Protein AF-A0A2G6IDD9-F1 (afdb_monomer_lite)

pLDDT: mean 91.81, std 9.79, range [47.66, 98.44]

Radius of gyration: 32.02 Å; chains: 1; bounding box: 62×26×101 Å

Secondary structure (DSSP, 8-state):
-HHHHHHHHHHHHHHHHHHHHHHHHHHHHHHHHHHHHHHHHHHHHHHHHHHHHS-TTT-HHHHTTHHHHHHHHHHHHHHHHHHHHHHHHHHHHHHHHHHHHHHHHHHHHHHHHHHHHHHHHHHHHHHHHHHHHHHT--

Foldseek 3Di:
DLVVLVVQLVVLVVQLVVLVVVLVVLVVVLVVLVVVLVVLVVVVVVVVVVVVPDDCVPPPCNVVVVVVVVVVVSVVVNVVSVVSSVVSVVVSVVSVVSSVVSVVSSVVSVVVSVVVVVVVVVVVVVVVVVVVVVVVVD

Sequence (138 aa):
MGDQLKMLETLTRMKLDAELSRLRDLSEEVRRRRDEIAALGSEVRARSDALSAADPETDLALQTGQDARWQLWVARESSRLSRAAAEVSARREAQRRKAERAFGQVHALGKIREIGAEEKRLYEARRLQGQAGRGEAE

Structure (mmCIF, N/CA/C/O backbone):
data_AF-A0A2G6IDD9-F1
#
_entry.id   AF-A0A2G6IDD9-F1
#
loop_
_atom_site.group_PDB
_atom_site.id
_atom_site.type_symbol
_atom_site.label_atom_id
_atom_site.label_alt_id
_atom_site.label_comp_id
_atom_site.label_asym_id
_atom_site.label_entity_id
_atom_site.label_seq_id
_atom_site.pdbx_PDB_ins_code
_atom_site.Cartn_x
_atom_site.Cartn_y
_atom_site.Cartn_z
_atom_site.occupancy
_atom_site.B_iso_or_equiv
_atom_site.auth_seq_id
_atom_site.auth_comp_id
_atom_site.auth_asym_id
_atom_site.auth_atom_id
_atom_site.pdbx_PDB_model_num
ATOM 1 N N . MET A 1 1 ? -27.104 -6.279 29.724 1.00 62.25 1 MET A N 1
ATOM 2 C CA . MET A 1 1 ? -25.820 -5.606 29.410 1.00 62.25 1 MET A CA 1
ATOM 3 C C . MET A 1 1 ? -24.719 -6.570 28.964 1.00 62.25 1 MET A C 1
ATOM 5 O O . MET A 1 1 ? -24.107 -6.292 27.943 1.00 62.25 1 MET A O 1
ATOM 9 N N . GLY A 1 2 ? -24.476 -7.699 29.647 1.00 76.81 2 GLY A N 1
ATOM 10 C CA . GLY A 1 2 ? -23.387 -8.629 29.281 1.00 76.81 2 GLY A CA 1
ATOM 11 C C . GLY A 1 2 ? -23.423 -9.152 27.835 1.00 76.81 2 GLY A C 1
ATOM 12 O O . GLY A 1 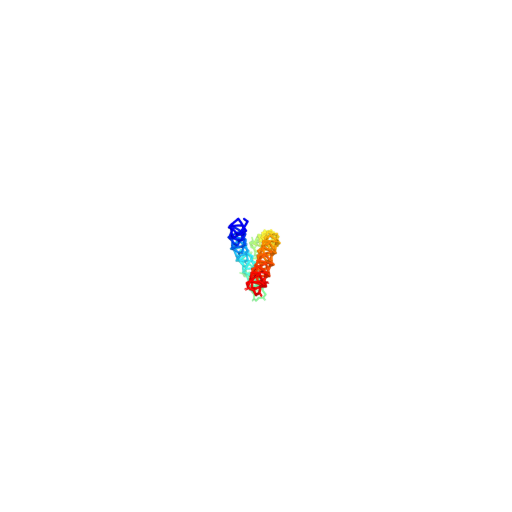2 ? -22.397 -9.136 27.160 1.00 76.81 2 GLY A O 1
ATOM 13 N N . ASP A 1 3 ? -24.596 -9.540 27.327 1.00 83.69 3 ASP A N 1
ATOM 14 C CA . ASP A 1 3 ? -24.713 -10.089 25.964 1.00 83.69 3 ASP A CA 1
ATOM 15 C C . ASP A 1 3 ? -24.572 -9.026 24.867 1.00 83.69 3 ASP A C 1
ATOM 17 O O . ASP A 1 3 ? -23.963 -9.278 23.830 1.00 83.69 3 ASP A O 1
ATOM 21 N N . GLN A 1 4 ? -25.045 -7.801 25.122 1.00 87.31 4 GLN A N 1
ATOM 22 C CA . GLN A 1 4 ? -24.839 -6.663 24.219 1.00 87.31 4 GLN A CA 1
ATOM 23 C C . GLN A 1 4 ? -23.352 -6.301 24.111 1.00 87.31 4 GLN A C 1
ATOM 25 O O . GLN A 1 4 ? -22.860 -6.059 23.012 1.00 87.31 4 GLN A O 1
ATOM 30 N N . LEU A 1 5 ? -22.618 -6.319 25.230 1.00 89.00 5 LEU A N 1
ATOM 31 C CA . LEU A 1 5 ? -21.181 -6.042 25.238 1.00 89.00 5 LEU A CA 1
ATOM 32 C C . LEU A 1 5 ? -20.391 -7.122 24.481 1.00 89.00 5 LEU A C 1
ATOM 34 O O . LEU A 1 5 ? -19.512 -6.789 23.690 1.00 89.00 5 LEU A O 1
ATOM 38 N N . LYS A 1 6 ? -20.747 -8.403 24.655 1.00 87.75 6 LYS A N 1
ATOM 39 C CA . LYS A 1 6 ? -20.157 -9.514 23.886 1.00 87.75 6 LYS A CA 1
ATOM 40 C C . LYS A 1 6 ? -20.427 -9.395 22.385 1.00 87.75 6 LYS A C 1
ATOM 42 O O . LYS A 1 6 ? -19.525 -9.633 21.581 1.00 87.75 6 LYS A O 1
ATOM 47 N N . MET A 1 7 ? -21.648 -9.018 21.999 1.00 92.25 7 MET A N 1
ATOM 48 C CA . MET A 1 7 ? -21.994 -8.791 20.592 1.00 92.25 7 MET A CA 1
ATOM 49 C C . MET A 1 7 ? -21.162 -7.646 20.000 1.00 92.25 7 MET A C 1
ATOM 51 O O . MET A 1 7 ? -20.572 -7.804 18.933 1.00 92.25 7 MET A O 1
ATOM 55 N N . LEU A 1 8 ? -21.045 -6.519 20.710 1.00 93.81 8 LEU A N 1
ATOM 56 C CA . LEU A 1 8 ? -20.208 -5.393 20.283 1.00 93.81 8 LEU A CA 1
ATOM 57 C C . LEU A 1 8 ? -18.734 -5.793 20.146 1.00 93.81 8 LEU A C 1
ATOM 59 O O . LEU A 1 8 ? -18.104 -5.458 19.145 1.00 93.81 8 LEU A O 1
ATOM 63 N N . GLU A 1 9 ? -18.194 -6.551 21.101 1.00 92.38 9 GLU A N 1
ATOM 64 C CA . GLU A 1 9 ? -16.824 -7.068 21.034 1.00 92.38 9 GLU A CA 1
ATOM 65 C C . GLU A 1 9 ? -16.625 -7.946 19.790 1.00 92.38 9 GLU A C 1
ATOM 67 O O . GLU A 1 9 ? -15.676 -7.743 19.033 1.00 92.38 9 GLU A O 1
ATOM 72 N N . THR A 1 10 ? -17.565 -8.854 19.518 1.00 94.75 10 THR A N 1
ATOM 73 C CA . THR A 1 10 ? -17.536 -9.723 18.331 1.00 94.75 10 THR A CA 1
ATOM 74 C C . THR A 1 10 ? -17.536 -8.904 17.041 1.00 94.75 10 THR A C 1
ATOM 76 O O . THR A 1 10 ? -16.669 -9.094 16.188 1.00 94.75 10 THR A O 1
ATOM 79 N N . LEU A 1 11 ? -18.444 -7.930 16.922 1.00 95.94 11 LEU A N 1
ATOM 80 C CA . LEU A 1 11 ? -18.529 -7.054 15.751 1.00 95.94 11 LEU A CA 1
ATOM 81 C C . LEU A 1 11 ? -17.260 -6.212 15.565 1.00 95.94 11 LEU A C 1
ATOM 83 O O . LEU A 1 11 ? -16.757 -6.083 14.449 1.00 95.94 11 LEU A O 1
ATOM 87 N N . THR A 1 12 ? -16.707 -5.655 16.646 1.00 95.00 12 THR A N 1
ATOM 88 C CA . THR A 1 12 ? -15.450 -4.891 16.568 1.00 95.00 12 THR A CA 1
ATOM 89 C C . THR A 1 12 ? -14.253 -5.760 16.203 1.00 95.00 12 THR A C 1
ATOM 91 O O . THR A 1 12 ? -13.382 -5.291 15.471 1.00 95.00 12 THR A O 1
ATOM 94 N N . ARG A 1 13 ? -14.226 -7.028 16.631 1.00 95.88 13 ARG A N 1
ATOM 95 C CA . ARG A 1 13 ? -13.185 -7.983 16.243 1.00 95.88 13 ARG A CA 1
ATOM 96 C C . ARG A 1 13 ? -13.279 -8.339 14.761 1.00 95.88 13 ARG A C 1
ATOM 98 O O . ARG A 1 13 ? -12.290 -8.196 14.057 1.00 95.88 13 ARG A O 1
ATOM 105 N N . MET A 1 14 ? -14.478 -8.646 14.261 1.00 97.69 14 MET A N 1
ATOM 106 C CA . MET A 1 14 ? -14.703 -8.863 12.824 1.00 97.69 14 MET A CA 1
ATOM 107 C C . MET A 1 14 ? -14.287 -7.646 11.989 1.00 97.69 14 MET A C 1
ATOM 109 O O . MET A 1 14 ? -13.675 -7.783 10.930 1.00 97.69 14 MET A O 1
ATOM 113 N N . LYS A 1 15 ? -14.593 -6.436 12.472 1.00 97.31 15 LYS A N 1
ATOM 114 C CA . LYS A 1 15 ? -14.150 -5.198 11.828 1.00 97.31 15 LYS A CA 1
ATOM 115 C C . LYS A 1 15 ? -12.626 -5.093 11.815 1.00 97.31 15 LYS A C 1
ATOM 117 O O . LYS A 1 15 ? -12.070 -4.774 10.770 1.00 97.31 15 LYS A O 1
ATOM 122 N N . LEU A 1 16 ? -11.956 -5.356 12.938 1.00 97.44 16 LEU A N 1
ATOM 123 C CA . LEU A 1 16 ? -10.495 -5.361 13.010 1.00 97.44 16 LEU A CA 1
ATOM 124 C C . LEU A 1 16 ? -9.895 -6.352 12.006 1.00 97.44 16 LEU A C 1
ATOM 126 O O . LEU A 1 16 ? -9.011 -5.966 11.247 1.00 97.44 16 LEU A O 1
ATOM 130 N N . ASP A 1 17 ? -10.412 -7.577 11.945 1.00 98.12 17 ASP A N 1
ATOM 131 C CA . ASP A 1 17 ? -9.944 -8.603 11.009 1.00 98.12 17 ASP A CA 1
ATOM 132 C C . ASP A 1 17 ? -10.093 -8.146 9.551 1.00 98.12 17 ASP A C 1
ATOM 134 O O . ASP A 1 17 ? -9.157 -8.268 8.756 1.00 98.12 17 ASP A O 1
ATOM 138 N N . ALA A 1 18 ? -11.225 -7.524 9.209 1.00 98.00 18 ALA A N 1
ATOM 139 C CA . ALA A 1 18 ? -11.441 -6.941 7.889 1.00 98.00 18 ALA A CA 1
ATOM 140 C C . ALA A 1 18 ? -10.451 -5.803 7.583 1.00 98.00 18 ALA A C 1
ATOM 142 O O . ALA A 1 18 ? -9.909 -5.734 6.476 1.00 98.00 18 ALA A O 1
ATOM 143 N N . GLU A 1 19 ? -10.179 -4.914 8.547 1.00 98.00 19 GLU A N 1
ATOM 144 C CA . GLU A 1 19 ? -9.207 -3.837 8.343 1.00 98.00 19 GLU A CA 1
ATOM 145 C C . GLU A 1 19 ? -7.768 -4.368 8.207 1.00 98.00 19 GLU A C 1
ATOM 147 O O . GLU A 1 19 ? -6.993 -3.811 7.424 1.00 98.00 19 GLU A O 1
ATOM 152 N N . LEU A 1 20 ? -7.414 -5.443 8.921 1.00 98.00 20 LEU A N 1
ATOM 153 C CA . LEU A 1 20 ? -6.117 -6.115 8.807 1.00 98.00 20 LEU A CA 1
ATOM 154 C C . LEU A 1 20 ? -5.965 -6.846 7.470 1.00 98.00 20 LEU A C 1
ATOM 156 O O . LEU A 1 20 ? -4.894 -6.770 6.871 1.00 98.00 20 LEU A O 1
ATOM 160 N N . SER A 1 21 ? -7.021 -7.499 6.976 1.00 98.19 21 SER A N 1
ATOM 161 C CA . SER A 1 21 ? -7.022 -8.121 5.646 1.00 98.19 21 SER A CA 1
ATOM 162 C C . SER A 1 21 ? -6.737 -7.082 4.564 1.00 98.19 21 SER A C 1
ATOM 164 O O . SER A 1 21 ? -5.763 -7.212 3.831 1.00 98.19 21 SER A O 1
ATOM 166 N N . ARG A 1 22 ? -7.486 -5.970 4.553 1.00 98.12 22 ARG A N 1
ATOM 167 C CA . ARG A 1 22 ? -7.260 -4.867 3.601 1.00 98.12 22 ARG A CA 1
ATOM 168 C C . ARG A 1 22 ? -5.851 -4.284 3.700 1.00 98.12 22 ARG A C 1
ATOM 170 O O . ARG A 1 22 ? -5.279 -3.852 2.702 1.00 98.12 22 ARG A O 1
ATOM 177 N N . LEU A 1 23 ? -5.285 -4.224 4.907 1.00 97.94 23 LEU A N 1
ATOM 178 C CA . LEU A 1 23 ? -3.923 -3.732 5.110 1.00 97.94 23 LEU A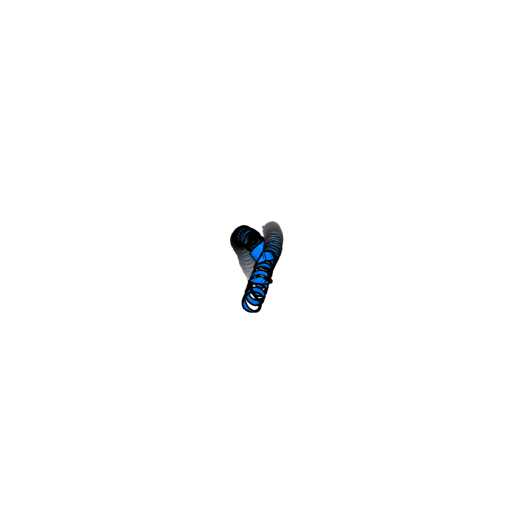 CA 1
ATOM 179 C C . LEU A 1 23 ? -2.872 -4.679 4.512 1.00 97.94 23 LEU A C 1
ATOM 181 O O . LEU A 1 23 ? -1.853 -4.200 4.005 1.00 97.94 23 LEU A O 1
ATOM 185 N N . ARG A 1 24 ? -3.106 -5.997 4.561 1.00 98.25 24 ARG A N 1
ATOM 186 C CA . ARG A 1 24 ? -2.258 -6.998 3.897 1.00 98.25 24 ARG A CA 1
ATOM 187 C C . ARG A 1 24 ? -2.325 -6.831 2.384 1.00 98.25 24 ARG A C 1
ATOM 189 O O . ARG A 1 24 ? -1.271 -6.636 1.787 1.00 98.25 24 ARG A O 1
ATOM 196 N N . ASP A 1 25 ? -3.527 -6.742 1.817 1.00 98.44 25 ASP A N 1
ATOM 197 C CA . ASP A 1 25 ? -3.729 -6.544 0.373 1.00 98.44 25 ASP A CA 1
ATOM 198 C C . ASP A 1 25 ? -2.991 -5.293 -0.133 1.00 98.44 25 ASP A C 1
ATOM 200 O O . ASP A 1 25 ? -2.231 -5.337 -1.100 1.00 98.44 25 ASP A O 1
ATOM 204 N N . LEU A 1 26 ? -3.127 -4.168 0.581 1.00 97.88 26 LEU A N 1
ATOM 205 C CA . LEU A 1 26 ? -2.414 -2.930 0.245 1.00 97.88 26 LEU A CA 1
ATOM 206 C C . LEU A 1 26 ? -0.895 -3.057 0.412 1.00 97.88 26 LEU A C 1
ATOM 208 O O . LEU A 1 26 ? -0.141 -2.417 -0.316 1.00 97.88 26 LEU A O 1
ATOM 212 N N . SER A 1 27 ? -0.421 -3.852 1.372 1.00 96.81 27 SER A N 1
ATOM 213 C CA . SER A 1 27 ? 1.017 -4.077 1.566 1.00 96.81 27 SER A CA 1
ATOM 214 C C . SER A 1 27 ? 1.613 -4.923 0.440 1.00 96.81 27 SER A C 1
ATOM 216 O O . SER A 1 27 ? 2.717 -4.627 -0.020 1.00 96.81 27 SER A O 1
ATOM 218 N N . GLU A 1 28 ? 0.878 -5.924 -0.042 1.00 98.19 28 GLU A N 1
ATOM 219 C CA . GLU A 1 28 ? 1.247 -6.698 -1.230 1.00 98.19 28 GLU A CA 1
ATOM 220 C C . GLU A 1 28 ? 1.237 -5.832 -2.490 1.00 98.19 28 GLU A C 1
ATOM 222 O O . GLU A 1 28 ? 2.165 -5.909 -3.295 1.00 98.19 28 GLU A O 1
ATOM 227 N N . GLU A 1 29 ? 0.250 -4.945 -2.636 1.00 97.94 29 GLU A N 1
ATOM 228 C CA . GLU A 1 29 ? 0.211 -4.006 -3.755 1.00 97.94 29 GLU A CA 1
ATOM 229 C C . GLU A 1 29 ? 1.414 -3.045 -3.724 1.00 97.94 29 GLU A C 1
ATOM 231 O O . GLU A 1 29 ? 2.071 -2.868 -4.750 1.00 97.94 29 GLU A O 1
ATOM 236 N N . VAL A 1 30 ? 1.781 -2.487 -2.558 1.00 96.19 30 VAL A N 1
ATOM 237 C CA . VAL A 1 30 ? 3.005 -1.664 -2.422 1.00 96.19 30 VAL A CA 1
ATOM 238 C C . VAL A 1 30 ? 4.240 -2.449 -2.855 1.00 96.19 30 VAL A C 1
ATOM 240 O O . VAL A 1 30 ? 5.085 -1.908 -3.571 1.00 96.19 30 VAL A O 1
ATOM 243 N N . ARG A 1 31 ? 4.360 -3.711 -2.425 1.00 96.69 31 ARG A N 1
ATOM 244 C CA . ARG A 1 31 ? 5.486 -4.569 -2.806 1.00 96.69 31 ARG A CA 1
ATOM 245 C C . ARG A 1 31 ? 5.540 -4.754 -4.321 1.00 96.69 31 ARG A C 1
ATOM 247 O O . ARG A 1 31 ? 6.568 -4.450 -4.912 1.00 96.69 31 ARG A O 1
ATOM 254 N N . ARG A 1 32 ? 4.420 -5.120 -4.950 1.00 97.62 32 ARG A N 1
ATOM 255 C CA . ARG A 1 32 ? 4.333 -5.294 -6.407 1.00 97.62 32 ARG A CA 1
ATOM 256 C C . ARG A 1 32 ? 4.766 -4.038 -7.167 1.00 97.62 32 ARG A C 1
ATOM 258 O O . ARG A 1 32 ? 5.548 -4.140 -8.102 1.00 97.62 32 ARG A O 1
ATOM 265 N N . ARG A 1 33 ? 4.323 -2.846 -6.746 1.00 96.38 33 ARG A N 1
ATOM 266 C CA . ARG A 1 33 ? 4.736 -1.583 -7.394 1.00 96.38 33 ARG A CA 1
ATOM 267 C C . ARG A 1 33 ? 6.229 -1.303 -7.249 1.00 96.38 33 ARG A C 1
ATOM 269 O O . ARG A 1 33 ? 6.842 -0.779 -8.171 1.00 96.38 33 ARG A O 1
ATOM 276 N N . ARG A 1 34 ? 6.823 -1.639 -6.102 1.00 95.31 34 ARG A N 1
ATOM 277 C CA . ARG A 1 34 ? 8.274 -1.508 -5.902 1.00 95.31 34 ARG A CA 1
ATOM 278 C C . ARG A 1 34 ? 9.051 -2.475 -6.784 1.00 95.31 34 ARG A C 1
ATOM 280 O O . ARG A 1 34 ? 10.057 -2.066 -7.354 1.00 95.31 34 ARG A O 1
ATOM 287 N N . ASP A 1 35 ? 8.562 -3.701 -6.923 1.00 97.75 35 ASP A N 1
ATOM 288 C CA . ASP A 1 35 ? 9.171 -4.709 -7.787 1.00 97.75 35 ASP A CA 1
ATOM 289 C C . ASP A 1 35 ? 9.110 -4.267 -9.265 1.00 97.75 35 ASP A C 1
ATOM 291 O O . ASP A 1 35 ? 10.120 -4.335 -9.960 1.00 97.75 35 ASP A O 1
ATOM 295 N N . GLU A 1 36 ? 7.983 -3.700 -9.721 1.00 97.81 36 GLU A N 1
ATOM 296 C CA . GLU A 1 36 ? 7.838 -3.106 -11.066 1.00 97.81 36 GLU A CA 1
ATOM 297 C C . GLU A 1 36 ? 8.852 -1.968 -11.313 1.00 97.81 36 GLU A C 1
ATOM 299 O O . GLU A 1 36 ? 9.508 -1.926 -12.353 1.00 97.81 36 GLU A O 1
ATOM 304 N N . ILE A 1 37 ? 9.031 -1.061 -10.343 1.00 96.62 37 ILE A N 1
ATOM 305 C CA . ILE A 1 37 ? 10.017 0.031 -10.433 1.00 96.62 37 ILE A CA 1
ATOM 306 C C . ILE A 1 37 ? 11.448 -0.520 -10.466 1.00 96.62 37 ILE A C 1
ATOM 308 O O . ILE A 1 37 ? 12.282 -0.038 -11.236 1.00 96.62 37 ILE A O 1
ATOM 312 N N . ALA A 1 38 ? 11.749 -1.519 -9.635 1.00 97.44 38 ALA A N 1
ATOM 313 C CA . ALA A 1 38 ? 13.068 -2.135 -9.577 1.00 97.44 38 ALA A CA 1
ATOM 314 C C . ALA A 1 38 ? 13.416 -2.856 -10.887 1.00 97.44 38 ALA A C 1
ATOM 316 O O . ALA A 1 38 ? 14.549 -2.728 -11.358 1.00 97.44 38 ALA A O 1
ATOM 317 N N . ALA A 1 39 ? 12.443 -3.548 -11.488 1.00 97.81 39 ALA A N 1
ATOM 318 C CA . ALA A 1 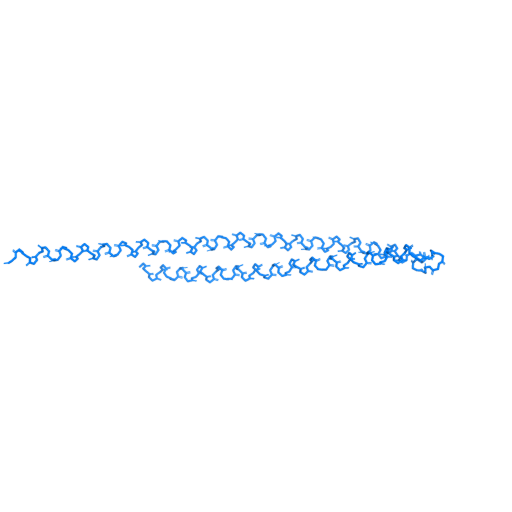39 ? 12.582 -4.202 -12.784 1.00 97.81 39 ALA A CA 1
ATOM 319 C C . ALA A 1 39 ? 12.892 -3.181 -13.888 1.00 97.81 39 ALA A C 1
ATOM 321 O O . ALA A 1 39 ? 13.931 -3.298 -14.539 1.00 97.81 39 ALA A O 1
ATOM 322 N N . LEU A 1 40 ? 12.096 -2.112 -14.008 1.00 97.56 40 LEU A N 1
ATOM 323 C CA . LEU A 1 40 ? 12.360 -1.043 -14.978 1.00 97.56 40 LEU A CA 1
ATOM 324 C C . LEU A 1 40 ? 13.746 -0.412 -14.761 1.00 97.56 40 LEU A C 1
ATOM 326 O O . LEU A 1 40 ? 14.502 -0.204 -15.705 1.00 97.56 40 LEU A O 1
ATOM 330 N N . GLY A 1 41 ? 14.127 -0.163 -13.505 1.00 97.62 41 GLY A N 1
ATOM 331 C CA . GLY A 1 41 ? 15.457 0.346 -13.170 1.00 97.62 41 GLY A CA 1
ATOM 332 C C . GLY A 1 41 ? 16.594 -0.614 -13.541 1.00 97.62 41 GLY A C 1
ATOM 333 O O . GLY A 1 41 ? 17.692 -0.164 -13.862 1.00 97.62 41 GLY A O 1
ATOM 334 N N . SER A 1 42 ? 16.354 -1.928 -13.504 1.00 97.94 42 SER A N 1
ATOM 335 C CA . SER A 1 42 ? 17.330 -2.929 -13.945 1.00 97.94 42 SER A CA 1
ATOM 336 C C . SER A 1 42 ? 17.496 -2.953 -15.463 1.00 97.94 42 SER A C 1
ATOM 338 O O . SER A 1 42 ? 18.631 -3.013 -15.926 1.00 97.94 42 SER A O 1
ATOM 340 N N . GLU A 1 43 ? 16.411 -2.796 -16.226 1.00 97.00 43 GLU A N 1
ATOM 341 C CA . GLU A 1 43 ? 16.458 -2.688 -17.691 1.00 97.00 43 GLU A CA 1
ATOM 342 C C . GLU A 1 43 ? 17.217 -1.433 -18.136 1.00 97.00 43 GLU A C 1
ATOM 344 O O . GLU A 1 43 ? 18.059 -1.495 -19.031 1.00 97.00 43 GLU A O 1
ATOM 349 N N . VAL A 1 44 ? 16.985 -0.305 -17.454 1.00 97.06 44 VAL A N 1
ATOM 350 C CA . VAL A 1 44 ? 17.716 0.950 -17.692 1.00 97.06 44 VAL A CA 1
ATOM 351 C C . VAL A 1 44 ? 19.214 0.781 -17.478 1.00 97.06 44 VAL A C 1
ATOM 353 O O . VAL A 1 44 ? 20.004 1.183 -18.331 1.00 97.06 44 VAL A O 1
ATOM 356 N N . ARG A 1 45 ? 19.615 0.156 -16.365 1.00 96.75 45 ARG A N 1
ATOM 357 C CA . ARG A 1 45 ? 21.030 -0.128 -16.092 1.00 96.75 45 ARG A CA 1
ATOM 358 C C . ARG A 1 45 ? 21.622 -1.073 -17.130 1.00 96.75 45 ARG A C 1
ATOM 360 O O . ARG A 1 45 ? 22.648 -0.743 -17.706 1.00 96.75 45 ARG A O 1
ATOM 367 N N . ALA A 1 46 ? 20.937 -2.172 -17.442 1.00 96.00 46 ALA A N 1
ATOM 368 C CA . ALA A 1 46 ? 21.408 -3.141 -18.427 1.00 96.00 46 ALA A CA 1
ATOM 369 C C . ALA A 1 46 ? 21.636 -2.501 -19.806 1.00 96.00 46 ALA A C 1
ATOM 371 O O . ALA A 1 46 ? 22.647 -2.771 -20.453 1.00 96.00 46 ALA A O 1
ATOM 372 N N . ARG A 1 47 ? 20.738 -1.609 -20.248 1.00 93.81 47 ARG A N 1
ATOM 373 C CA . ARG A 1 47 ? 20.941 -0.862 -21.496 1.00 93.81 47 ARG A CA 1
ATOM 374 C C . ARG A 1 47 ? 22.108 0.116 -21.395 1.00 93.81 47 ARG A C 1
ATOM 376 O O . ARG A 1 47 ? 22.893 0.190 -22.331 1.00 93.81 47 ARG A O 1
ATOM 383 N N . SER A 1 48 ? 22.247 0.834 -20.281 1.00 93.06 48 SER A N 1
ATOM 384 C CA . SER A 1 48 ? 23.380 1.741 -20.053 1.00 93.06 48 SER A CA 1
ATOM 385 C C . SER A 1 48 ? 24.726 1.008 -20.087 1.00 93.06 48 SER A C 1
ATOM 387 O O . SER A 1 48 ? 25.685 1.505 -20.679 1.00 93.06 48 SER A O 1
ATOM 389 N N . ASP A 1 49 ? 24.794 -0.180 -19.489 1.00 94.31 49 ASP A N 1
ATOM 390 C CA . ASP A 1 49 ? 25.992 -1.021 -19.486 1.00 94.31 49 ASP A CA 1
ATOM 391 C C . ASP A 1 49 ? 26.309 -1.515 -20.905 1.00 94.31 49 ASP A C 1
ATOM 393 O O . ASP A 1 49 ? 27.453 -1.430 -21.353 1.00 94.31 49 ASP A O 1
ATOM 397 N N . ALA A 1 50 ? 25.286 -1.945 -21.655 1.00 91.56 50 ALA A N 1
ATOM 398 C CA . ALA A 1 50 ? 25.433 -2.347 -23.054 1.00 91.56 50 ALA A CA 1
ATOM 399 C C . ALA A 1 50 ? 25.941 -1.196 -23.938 1.00 91.56 50 ALA A C 1
ATOM 401 O O . ALA A 1 50 ? 26.835 -1.401 -24.752 1.00 91.56 50 ALA A O 1
ATOM 402 N N . LEU A 1 51 ? 25.417 0.017 -23.746 1.00 90.12 51 LEU A N 1
ATOM 403 C CA . LEU A 1 51 ? 25.863 1.216 -24.461 1.00 90.12 51 LEU A CA 1
ATOM 404 C C . LEU A 1 51 ? 27.307 1.602 -24.128 1.00 90.12 51 LEU A C 1
ATOM 406 O O . LEU A 1 51 ? 28.022 2.087 -24.995 1.00 90.12 51 LEU A O 1
ATOM 410 N N . SER A 1 52 ? 27.743 1.372 -22.889 1.00 89.06 52 SER A N 1
ATOM 411 C CA . SER A 1 52 ? 29.115 1.677 -22.463 1.00 89.06 52 SER A CA 1
ATOM 412 C C . SER A 1 52 ? 30.146 0.707 -23.051 1.00 89.06 52 SER A C 1
ATOM 414 O O . SER A 1 52 ? 31.321 1.052 -23.151 1.00 89.06 52 SER A O 1
ATOM 416 N N . ALA A 1 53 ? 29.719 -0.504 -23.421 1.00 88.94 53 ALA A N 1
ATOM 417 C CA . ALA A 1 53 ? 30.571 -1.542 -23.999 1.00 88.94 53 ALA A CA 1
ATOM 418 C C . ALA A 1 53 ? 30.509 -1.615 -25.538 1.00 88.94 53 ALA A C 1
ATOM 420 O O . ALA A 1 53 ? 31.359 -2.266 -26.146 1.00 88.94 53 ALA A O 1
ATOM 421 N N . ALA A 1 54 ? 29.502 -1.001 -26.162 1.00 87.00 54 ALA A N 1
ATOM 422 C CA . ALA A 1 54 ? 29.274 -1.060 -27.602 1.00 87.00 54 ALA A CA 1
ATOM 423 C C . ALA A 1 54 ? 29.992 0.068 -28.357 1.00 87.00 54 ALA A C 1
ATOM 425 O O . ALA A 1 54 ? 30.159 1.172 -27.844 1.00 87.00 54 ALA A O 1
ATOM 426 N N . ASP A 1 55 ? 30.356 -0.199 -29.613 1.00 87.12 55 ASP A N 1
ATOM 427 C CA . ASP A 1 55 ? 30.761 0.843 -30.557 1.00 87.12 55 ASP A CA 1
ATOM 428 C C . ASP A 1 55 ? 29.509 1.605 -31.047 1.00 87.12 55 ASP A C 1
ATOM 430 O O . ASP A 1 55 ? 28.634 0.982 -31.670 1.00 87.12 55 ASP A O 1
ATOM 434 N N . PRO A 1 56 ? 29.397 2.928 -30.802 1.00 82.81 56 PRO A N 1
ATOM 435 C CA . PRO A 1 56 ? 28.254 3.734 -31.228 1.00 82.81 56 PRO A CA 1
ATOM 436 C C . PRO A 1 56 ? 27.964 3.678 -32.734 1.00 82.81 56 PRO A C 1
ATOM 438 O O . PRO A 1 56 ? 26.811 3.844 -33.136 1.00 82.81 56 PRO A O 1
ATOM 441 N N . GLU A 1 57 ? 28.973 3.422 -33.574 1.00 84.06 57 GLU A N 1
ATOM 442 C CA . GLU A 1 57 ? 28.805 3.307 -35.030 1.00 84.06 57 GLU A CA 1
ATOM 443 C C . GLU A 1 57 ? 28.142 1.988 -35.461 1.00 84.06 57 GLU A C 1
ATOM 445 O O . GLU A 1 57 ? 27.701 1.852 -36.603 1.00 84.06 57 GLU A O 1
ATOM 450 N N . THR A 1 58 ? 28.014 1.026 -34.546 1.00 87.12 58 THR A N 1
ATOM 451 C CA . THR A 1 58 ? 27.410 -0.289 -34.815 1.00 87.12 58 THR A CA 1
ATOM 452 C C . THR A 1 58 ? 26.048 -0.484 -34.145 1.00 87.12 58 THR A C 1
ATOM 454 O O . THR A 1 58 ? 25.294 -1.382 -34.530 1.00 87.12 58 THR A O 1
ATOM 457 N N . ASP A 1 59 ? 25.681 0.368 -33.180 1.00 86.88 59 ASP A N 1
ATOM 458 C CA . ASP A 1 59 ? 24.381 0.297 -32.511 1.00 86.88 59 ASP A CA 1
ATOM 459 C C . ASP A 1 59 ? 23.288 0.967 -33.364 1.00 86.88 59 ASP A C 1
ATOM 461 O O . ASP A 1 59 ? 23.073 2.183 -33.356 1.00 86.88 59 ASP A O 1
A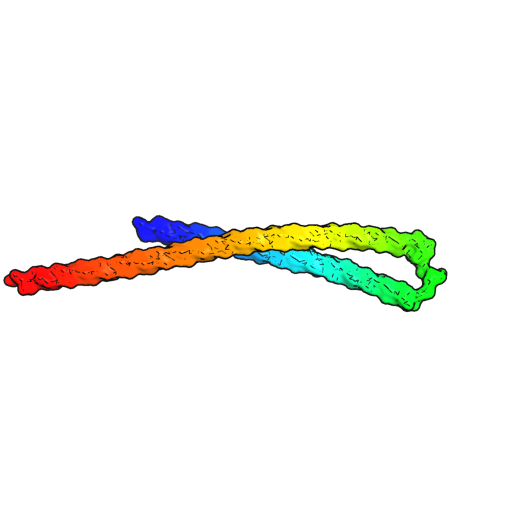TOM 465 N N . LEU A 1 60 ? 22.537 0.131 -34.083 1.00 87.50 60 LEU A N 1
ATOM 466 C CA . LEU A 1 60 ? 21.419 0.562 -34.920 1.00 87.50 60 LEU A CA 1
ATOM 467 C C . LEU A 1 60 ? 20.337 1.323 -34.131 1.00 87.50 60 LEU A C 1
ATOM 469 O O . LEU A 1 60 ? 19.693 2.220 -34.679 1.00 87.50 60 LEU A O 1
ATOM 473 N N . ALA A 1 61 ? 20.108 0.994 -32.857 1.00 87.06 61 ALA A N 1
ATOM 474 C CA . ALA A 1 61 ? 19.093 1.659 -32.043 1.00 87.06 61 ALA A CA 1
ATOM 475 C C . ALA A 1 61 ? 19.509 3.090 -31.664 1.00 87.06 61 ALA A C 1
ATOM 477 O O . ALA A 1 61 ? 18.641 3.969 -31.594 1.00 87.06 61 ALA A O 1
ATOM 478 N N . LEU A 1 62 ? 20.811 3.343 -31.485 1.00 86.44 62 LEU A N 1
ATOM 479 C CA . LEU A 1 62 ? 21.351 4.700 -31.361 1.00 86.44 62 LEU A CA 1
ATOM 480 C C . LEU A 1 62 ? 21.212 5.471 -32.677 1.00 86.44 62 LEU A C 1
ATOM 482 O O . LEU A 1 62 ? 20.653 6.568 -32.685 1.00 86.44 62 LEU A O 1
ATOM 4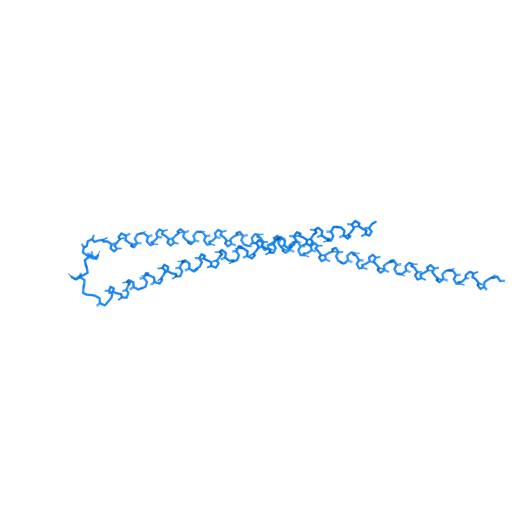86 N N . GLN A 1 63 ? 21.641 4.880 -33.794 1.00 89.81 63 GLN A N 1
ATOM 487 C CA . GLN A 1 63 ? 21.613 5.542 -35.106 1.00 89.81 63 GLN A CA 1
ATOM 488 C C . GLN A 1 63 ? 20.203 5.918 -35.565 1.00 89.81 63 GLN A C 1
ATOM 490 O O . GLN A 1 63 ? 19.993 6.948 -36.201 1.00 89.81 63 GLN A O 1
ATOM 495 N N . THR A 1 64 ? 19.218 5.090 -35.224 1.00 92.69 64 THR A N 1
ATOM 496 C CA . THR A 1 64 ? 17.816 5.302 -35.606 1.00 92.69 64 THR A CA 1
ATOM 497 C C . THR A 1 64 ? 17.018 6.099 -34.568 1.00 92.69 64 THR A C 1
ATOM 499 O O . THR A 1 64 ? 15.812 6.294 -34.737 1.00 92.69 64 THR A O 1
ATOM 502 N N . GLY A 1 65 ? 17.657 6.557 -33.483 1.00 91.75 65 GLY A N 1
ATOM 503 C CA . GLY A 1 65 ? 17.014 7.330 -32.415 1.00 91.75 65 GLY A CA 1
ATOM 504 C C . GLY A 1 65 ? 15.990 6.543 -31.586 1.00 91.75 65 GLY A C 1
ATOM 505 O O . GLY A 1 65 ? 15.213 7.138 -30.833 1.00 91.75 65 GLY A O 1
ATOM 506 N N . GLN A 1 66 ? 15.964 5.213 -31.704 1.00 93.25 66 GLN A N 1
ATOM 507 C CA . GLN A 1 66 ? 15.072 4.357 -30.919 1.00 93.25 66 GLN A CA 1
ATOM 508 C C . GLN A 1 66 ? 15.419 4.407 -29.435 1.00 93.25 66 GLN A C 1
ATOM 510 O O . GLN A 1 66 ? 14.512 4.386 -28.604 1.00 93.25 66 GLN A O 1
ATOM 515 N N . ASP A 1 67 ? 16.702 4.571 -29.102 1.00 93.50 67 ASP A N 1
ATOM 516 C CA . ASP A 1 67 ? 17.136 4.736 -27.715 1.00 93.50 67 ASP A CA 1
ATOM 517 C C . ASP A 1 67 ? 16.498 5.978 -27.074 1.00 93.50 67 ASP A C 1
ATOM 519 O O . ASP A 1 67 ? 15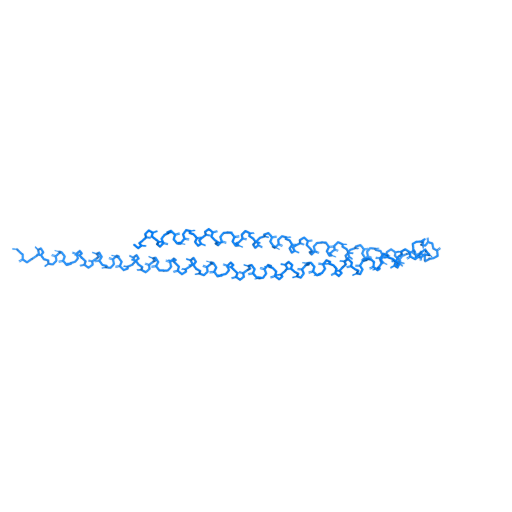.886 5.889 -26.015 1.00 93.50 67 ASP A O 1
ATOM 523 N N . ALA A 1 68 ? 16.486 7.118 -27.774 1.00 92.38 68 ALA A N 1
ATOM 524 C CA . ALA A 1 68 ? 15.845 8.338 -27.279 1.00 92.38 68 ALA A CA 1
ATOM 525 C C . ALA A 1 68 ? 14.329 8.162 -27.065 1.00 92.38 68 ALA A C 1
ATOM 527 O O . ALA A 1 68 ? 13.767 8.639 -26.075 1.00 92.38 68 ALA A O 1
ATOM 528 N N . ARG A 1 69 ? 13.647 7.444 -27.970 1.00 96.19 69 ARG A N 1
ATOM 529 C CA . ARG A 1 69 ? 12.216 7.122 -27.819 1.00 96.19 69 ARG A CA 1
ATOM 530 C C . ARG A 1 69 ? 11.972 6.211 -26.621 1.00 96.19 69 ARG A C 1
ATOM 532 O O . ARG A 1 69 ? 11.011 6.432 -25.881 1.00 96.19 69 ARG A O 1
ATOM 539 N N . TRP A 1 70 ? 12.835 5.220 -26.429 1.00 95.62 70 TRP A N 1
ATOM 540 C CA . TRP A 1 70 ? 12.781 4.317 -25.291 1.00 95.62 70 TRP A CA 1
ATOM 541 C C . TRP A 1 70 ? 13.034 5.059 -23.974 1.00 95.62 70 TRP A C 1
ATOM 543 O O . TRP A 1 70 ? 12.222 4.937 -23.065 1.00 95.62 70 TRP A O 1
ATOM 553 N N . GLN A 1 71 ? 14.041 5.932 -23.894 1.00 95.25 71 GLN A N 1
ATOM 554 C CA . GLN A 1 71 ? 14.317 6.768 -22.715 1.00 95.25 71 GLN A CA 1
ATOM 555 C C . GLN A 1 71 ? 13.128 7.669 -22.343 1.00 95.25 71 GLN A C 1
ATOM 557 O O . GLN A 1 71 ? 12.750 7.775 -21.175 1.00 95.25 71 GLN A O 1
ATOM 562 N N . LEU A 1 72 ? 12.475 8.288 -23.334 1.00 97.25 72 LEU A N 1
ATOM 563 C CA . LEU A 1 72 ? 11.258 9.073 -23.100 1.00 97.25 72 LEU A CA 1
ATOM 564 C C . LEU A 1 72 ? 10.106 8.212 -22.573 1.00 97.25 72 LEU A C 1
ATOM 566 O O . LEU A 1 72 ? 9.354 8.653 -21.700 1.00 97.25 72 LEU A O 1
ATOM 570 N N . TRP A 1 73 ? 9.950 6.998 -23.104 1.00 97.56 73 TRP A N 1
ATOM 571 C CA . TRP A 1 73 ? 8.974 6.041 -22.593 1.00 97.56 73 TRP A CA 1
ATOM 572 C C . TRP A 1 73 ? 9.301 5.632 -21.149 1.00 97.56 73 TRP A C 1
ATOM 574 O O . TRP A 1 73 ? 8.427 5.756 -20.293 1.00 97.56 73 TRP A O 1
ATOM 584 N N . VAL A 1 74 ? 10.555 5.276 -20.848 1.00 97.88 74 VAL A N 1
ATOM 585 C CA . VAL A 1 74 ? 11.038 4.944 -19.496 1.00 97.88 74 VAL A CA 1
ATOM 586 C C . VAL A 1 74 ? 10.737 6.078 -18.518 1.00 97.88 74 VAL A C 1
ATOM 588 O O . VAL A 1 74 ? 10.214 5.831 -17.433 1.00 97.88 74 VAL A O 1
ATOM 591 N N . ALA A 1 75 ? 11.015 7.333 -18.882 1.00 96.88 75 ALA A N 1
ATOM 592 C CA . ALA A 1 75 ? 10.766 8.481 -18.011 1.00 96.88 75 ALA A CA 1
ATOM 593 C C . ALA A 1 75 ? 9.273 8.640 -17.668 1.00 96.88 75 ALA A C 1
ATOM 595 O O . ALA A 1 75 ? 8.905 8.892 -16.512 1.00 96.88 75 ALA A O 1
ATOM 596 N N . ARG A 1 76 ? 8.391 8.456 -18.662 1.00 98.19 76 ARG A N 1
ATOM 597 C CA . ARG A 1 76 ? 6.933 8.479 -18.456 1.00 98.19 76 ARG A CA 1
ATOM 598 C C . ARG A 1 76 ? 6.481 7.315 -17.587 1.00 98.19 76 ARG A C 1
ATOM 600 O O . ARG A 1 76 ? 5.689 7.518 -16.668 1.00 98.19 76 ARG A O 1
ATOM 607 N N . GLU A 1 77 ? 7.000 6.128 -17.860 1.00 97.94 77 GLU A N 1
ATOM 608 C CA . GLU A 1 77 ? 6.614 4.905 -17.175 1.00 97.94 77 GLU A CA 1
ATOM 609 C C . GLU A 1 77 ? 7.076 4.901 -15.717 1.00 97.94 77 GLU A C 1
ATOM 611 O O . GLU A 1 77 ? 6.278 4.663 -14.815 1.00 97.94 77 GLU A O 1
ATOM 616 N N . SER A 1 78 ? 8.315 5.313 -15.456 1.00 96.38 78 SER A N 1
ATOM 617 C CA . SER A 1 78 ? 8.836 5.532 -14.106 1.00 96.38 78 SER A CA 1
ATOM 618 C C . SER A 1 78 ? 7.990 6.549 -13.332 1.00 96.38 78 SER A C 1
ATOM 620 O O . SER A 1 78 ? 7.613 6.313 -12.181 1.00 96.38 78 SER A O 1
ATOM 622 N N . SER A 1 79 ? 7.590 7.649 -13.980 1.00 97.31 79 SER A N 1
ATOM 623 C CA . SER A 1 79 ? 6.704 8.651 -13.372 1.00 97.31 79 SER A CA 1
ATOM 624 C C . SER A 1 79 ? 5.303 8.105 -13.080 1.00 97.31 79 SER A C 1
ATOM 626 O O . SER A 1 79 ? 4.676 8.504 -12.095 1.00 97.31 79 SER A O 1
ATOM 628 N N . ARG A 1 80 ? 4.782 7.223 -13.940 1.00 97.75 80 ARG A N 1
ATOM 629 C CA . ARG A 1 80 ? 3.487 6.552 -13.768 1.00 97.75 80 ARG A CA 1
ATOM 630 C C . ARG A 1 80 ? 3.541 5.567 -12.601 1.00 97.75 80 ARG A C 1
ATOM 632 O O . ARG A 1 80 ? 2.700 5.642 -11.707 1.00 97.75 80 ARG A O 1
ATOM 639 N N . LEU A 1 81 ? 4.546 4.694 -12.580 1.00 96.19 81 LEU A N 1
ATOM 640 C CA . LEU A 1 81 ? 4.761 3.702 -11.526 1.00 96.19 81 LEU A CA 1
ATOM 641 C C . LEU A 1 81 ? 5.018 4.363 -10.168 1.00 96.19 81 LEU A C 1
ATOM 643 O O . LEU A 1 81 ? 4.431 3.952 -9.170 1.00 96.19 81 LEU A O 1
ATOM 647 N N . SER A 1 82 ? 5.817 5.431 -10.129 1.00 95.12 82 SER A N 1
ATOM 648 C CA . SER A 1 82 ? 6.091 6.180 -8.896 1.00 95.12 82 SER A CA 1
ATOM 649 C C . SER A 1 82 ? 4.827 6.824 -8.325 1.00 95.12 82 SER A C 1
ATOM 651 O O . SER A 1 82 ? 4.582 6.737 -7.121 1.00 95.12 82 SER A O 1
ATOM 653 N N . ARG A 1 83 ? 3.980 7.416 -9.181 1.00 97.69 83 ARG A N 1
ATOM 654 C CA . ARG A 1 83 ? 2.674 7.952 -8.762 1.00 97.69 83 ARG A CA 1
ATOM 655 C C . ARG A 1 83 ? 1.766 6.854 -8.218 1.00 97.69 83 ARG A C 1
ATOM 657 O O . ARG A 1 83 ? 1.261 6.988 -7.106 1.00 97.69 83 ARG A O 1
ATOM 664 N N . ALA A 1 84 ? 1.643 5.738 -8.934 1.00 96.75 84 ALA A N 1
ATOM 665 C CA . ALA A 1 84 ? 0.855 4.598 -8.476 1.00 96.75 84 ALA A CA 1
ATOM 666 C C . ALA A 1 84 ? 1.363 4.057 -7.124 1.00 96.75 84 ALA A C 1
ATOM 668 O O . ALA A 1 84 ? 0.575 3.819 -6.211 1.00 96.75 84 ALA A O 1
ATOM 669 N N . ALA A 1 85 ? 2.680 3.920 -6.948 1.00 96.00 85 ALA A N 1
ATOM 670 C CA . ALA A 1 85 ? 3.281 3.482 -5.690 1.00 96.00 85 ALA A CA 1
ATOM 671 C C . ALA A 1 85 ? 2.988 4.451 -4.531 1.00 96.00 85 ALA A C 1
ATOM 673 O O . ALA A 1 85 ? 2.683 4.008 -3.416 1.00 96.00 85 ALA A O 1
ATOM 674 N N . ALA A 1 86 ? 3.043 5.762 -4.784 1.00 96.75 86 ALA A N 1
ATOM 675 C CA . ALA A 1 86 ? 2.708 6.787 -3.800 1.00 96.75 86 ALA A CA 1
ATOM 676 C C . ALA A 1 86 ? 1.227 6.719 -3.393 1.00 96.75 86 ALA A C 1
ATOM 678 O O . ALA A 1 86 ? 0.912 6.734 -2.203 1.00 96.75 86 ALA A O 1
ATOM 679 N N . GLU A 1 87 ? 0.319 6.558 -4.357 1.00 98.19 87 GLU A N 1
ATOM 680 C CA . GLU A 1 87 ? -1.120 6.422 -4.108 1.00 98.19 87 GLU A CA 1
ATOM 681 C C . GLU A 1 87 ? -1.458 5.178 -3.279 1.00 98.19 87 GLU A C 1
ATOM 683 O O . GLU A 1 87 ? -2.252 5.251 -2.338 1.00 98.19 87 GLU A O 1
ATOM 688 N N . VAL A 1 88 ? -0.865 4.024 -3.600 1.00 98.00 88 VAL A N 1
ATOM 689 C CA . VAL A 1 88 ? -1.062 2.792 -2.816 1.00 98.00 88 VAL A CA 1
ATOM 690 C C . VAL A 1 88 ? -0.488 2.965 -1.409 1.00 98.00 88 VAL A C 1
ATOM 692 O O . VAL A 1 88 ? -1.124 2.577 -0.429 1.00 98.00 88 VAL A O 1
ATOM 695 N N . SER A 1 89 ? 0.673 3.610 -1.276 1.00 96.88 89 SER A N 1
ATOM 696 C CA . SER A 1 89 ? 1.285 3.883 0.031 1.00 96.88 89 SER A CA 1
ATOM 697 C C . SER A 1 89 ? 0.413 4.801 0.894 1.00 96.88 89 SER A C 1
ATOM 699 O O . SER A 1 89 ? 0.226 4.532 2.081 1.00 96.88 89 SER A O 1
ATOM 701 N N . ALA A 1 90 ? -0.187 5.837 0.300 1.00 98.12 90 ALA A N 1
ATOM 702 C CA . ALA A 1 90 ? -1.132 6.717 0.982 1.00 98.12 90 ALA A CA 1
ATOM 703 C C . ALA A 1 90 ? -2.389 5.955 1.438 1.00 98.12 90 ALA A C 1
ATOM 705 O O . ALA A 1 90 ? -2.822 6.094 2.585 1.00 98.12 90 ALA A O 1
ATOM 706 N N . ARG A 1 91 ? -2.938 5.087 0.576 1.00 98.31 91 ARG A N 1
ATOM 707 C CA . ARG A 1 91 ? -4.061 4.200 0.924 1.00 98.31 91 ARG A CA 1
ATOM 708 C C . ARG A 1 91 ? -3.701 3.253 2.070 1.00 98.31 91 ARG A C 1
ATOM 710 O O . ARG A 1 91 ? -4.485 3.121 3.009 1.00 98.31 91 ARG A O 1
ATOM 717 N N . ARG A 1 92 ? -2.510 2.646 2.041 1.00 98.38 92 ARG A N 1
ATOM 718 C CA . ARG A 1 92 ? -1.994 1.767 3.104 1.00 98.38 92 ARG A CA 1
ATOM 719 C C . ARG A 1 92 ? -1.894 2.495 4.440 1.00 98.38 92 ARG A C 1
ATOM 721 O O . ARG A 1 92 ? -2.316 1.953 5.456 1.00 98.38 92 ARG A O 1
ATOM 728 N N . GLU A 1 93 ? -1.380 3.721 4.452 1.00 98.25 93 GLU A N 1
ATOM 729 C CA . GLU A 1 93 ? -1.274 4.514 5.680 1.00 98.25 93 GLU A CA 1
ATOM 730 C C . GLU A 1 93 ? -2.653 4.909 6.230 1.00 98.25 93 GLU A C 1
ATOM 732 O O . GLU A 1 93 ? -2.915 4.769 7.426 1.00 98.25 93 GLU A O 1
ATOM 737 N N . ALA A 1 94 ? -3.581 5.323 5.363 1.00 98.06 94 ALA A N 1
ATOM 738 C CA . ALA A 1 94 ? -4.962 5.578 5.767 1.00 98.06 94 ALA A CA 1
ATOM 739 C C . ALA A 1 94 ? -5.624 4.318 6.356 1.00 98.06 94 ALA A C 1
ATOM 741 O O . ALA A 1 94 ? -6.345 4.395 7.355 1.00 98.06 94 ALA A O 1
ATOM 742 N N . GLN A 1 95 ? -5.348 3.154 5.767 1.00 98.25 95 GLN A N 1
ATOM 743 C CA . GLN A 1 95 ? -5.840 1.863 6.231 1.00 98.25 95 GLN A CA 1
ATOM 744 C C . GLN A 1 95 ? -5.221 1.448 7.574 1.00 98.25 95 GLN A C 1
ATOM 746 O O . GLN A 1 95 ? -5.940 0.984 8.459 1.00 98.25 95 GLN A O 1
ATOM 751 N N . ARG A 1 96 ? -3.921 1.693 7.780 1.00 98.31 96 ARG A N 1
ATOM 752 C CA . ARG A 1 96 ? -3.227 1.459 9.057 1.00 98.31 96 ARG A CA 1
ATOM 753 C C . ARG A 1 96 ? -3.906 2.213 10.198 1.00 98.31 96 ARG A C 1
ATOM 755 O O . ARG A 1 96 ? -4.238 1.611 11.213 1.00 98.31 96 ARG A O 1
ATOM 762 N N . ARG A 1 97 ? -4.229 3.492 9.987 1.00 98.38 97 ARG A N 1
ATOM 763 C CA . ARG A 1 97 ? -4.953 4.313 10.973 1.00 98.38 97 ARG A CA 1
ATOM 764 C C . ARG A 1 97 ? -6.347 3.766 11.292 1.00 98.38 97 ARG A C 1
ATOM 766 O O . ARG A 1 97 ? -6.805 3.876 12.427 1.00 98.38 97 ARG A O 1
ATOM 773 N N . LYS A 1 98 ? -7.052 3.180 10.315 1.00 97.75 98 LYS A N 1
ATOM 774 C CA . LYS A 1 98 ? -8.347 2.514 10.561 1.00 97.75 98 LYS A CA 1
ATOM 775 C C . LYS A 1 98 ? -8.174 1.256 11.411 1.00 97.75 98 LYS A C 1
ATOM 777 O O . LYS A 1 98 ? -8.931 1.077 12.364 1.00 97.75 98 LYS A O 1
ATOM 782 N N . ALA A 1 99 ? -7.171 0.434 11.100 1.00 97.44 99 ALA A N 1
ATOM 783 C CA . ALA A 1 99 ? -6.848 -0.764 11.869 1.00 97.44 99 ALA A CA 1
ATOM 784 C C . ALA A 1 99 ? -6.443 -0.423 13.315 1.00 97.44 99 ALA A C 1
ATOM 786 O O . ALA A 1 99 ? -6.956 -1.039 14.243 1.00 97.44 99 ALA A O 1
ATOM 787 N N . GLU A 1 100 ? -5.624 0.613 13.528 1.00 97.94 100 GLU A N 1
ATOM 788 C CA . GLU A 1 100 ? -5.248 1.107 14.865 1.00 97.94 100 GLU A CA 1
ATOM 789 C C . GLU A 1 100 ? -6.471 1.520 15.694 1.00 97.94 100 GLU A C 1
ATOM 791 O O . GLU A 1 100 ? -6.593 1.153 16.864 1.00 97.94 100 GLU A O 1
ATOM 796 N N . ARG A 1 101 ? -7.424 2.237 15.084 1.00 97.75 101 ARG A N 1
ATOM 797 C CA . ARG A 1 101 ? -8.678 2.607 15.759 1.00 97.75 101 ARG A CA 1
ATOM 798 C C . ARG A 1 101 ? -9.518 1.381 16.108 1.00 97.75 101 ARG A C 1
ATOM 800 O O . ARG A 1 101 ? -10.031 1.306 17.220 1.00 97.75 101 ARG A O 1
ATOM 807 N N . ALA A 1 102 ? -9.670 0.434 15.181 1.00 96.44 102 ALA A N 1
ATOM 808 C CA . ALA A 1 102 ? -10.421 -0.797 15.427 1.00 96.44 102 ALA A CA 1
ATOM 809 C C . ALA A 1 102 ? -9.775 -1.634 16.544 1.00 96.44 102 ALA A C 1
ATOM 811 O O . ALA A 1 102 ? -10.470 -2.125 17.429 1.00 96.44 102 ALA A O 1
ATOM 812 N N . PHE A 1 103 ? -8.444 -1.715 16.559 1.00 96.69 103 PHE A N 1
ATOM 813 C CA . PHE A 1 103 ? -7.684 -2.366 17.621 1.00 96.69 103 PHE A CA 1
ATOM 814 C C . PHE A 1 103 ? -7.929 -1.700 18.981 1.00 96.69 103 PHE A C 1
ATOM 816 O O . PHE A 1 103 ? -8.262 -2.378 19.953 1.00 96.69 103 PHE A O 1
ATOM 823 N N . GLY A 1 104 ? -7.856 -0.366 19.039 1.00 97.06 104 GLY A N 1
ATOM 824 C CA . GLY A 1 104 ? -8.166 0.393 20.251 1.00 97.06 104 GLY A CA 1
ATOM 825 C C . GLY A 1 104 ? -9.591 0.151 20.765 1.00 97.06 104 GLY A C 1
ATOM 826 O O . GLY A 1 104 ? -9.787 0.010 21.971 1.00 97.06 104 GLY A O 1
ATOM 827 N N . GLN A 1 105 ? -10.574 0.034 19.865 1.00 96.12 105 GLN A N 1
ATOM 828 C CA . GLN A 1 105 ? -11.965 -0.286 20.214 1.00 96.12 105 GLN A CA 1
ATOM 829 C C . GLN A 1 105 ? -12.103 -1.680 20.837 1.00 96.12 105 GLN A C 1
ATOM 831 O O . GLN A 1 105 ? -12.729 -1.812 21.888 1.00 96.12 105 GLN A O 1
ATOM 836 N N . VAL A 1 106 ? -11.486 -2.703 20.234 1.00 95.69 106 VAL A N 1
ATOM 837 C CA . VAL A 1 106 ? -11.489 -4.074 20.775 1.00 95.69 106 VAL A CA 1
ATOM 838 C C . VAL A 1 106 ? -10.864 -4.102 22.172 1.00 95.69 106 VAL A C 1
ATOM 840 O O . VAL A 1 106 ? -11.433 -4.679 23.097 1.00 95.69 106 VAL A O 1
ATOM 843 N N . HIS A 1 107 ? -9.726 -3.429 22.349 1.00 95.62 107 HIS A N 1
ATOM 844 C CA . HIS A 1 107 ? -9.036 -3.365 23.635 1.00 95.62 107 HIS A CA 1
ATOM 845 C C . HIS A 1 107 ? -9.858 -2.634 24.713 1.00 95.62 107 HIS A C 1
ATOM 847 O O . HIS A 1 107 ? -9.938 -3.097 25.851 1.00 95.62 107 HIS A O 1
ATOM 853 N N . ALA A 1 108 ? -10.517 -1.524 24.366 1.00 95.56 108 ALA A N 1
ATOM 854 C CA . ALA A 1 108 ? -11.387 -0.796 25.291 1.00 95.56 108 ALA A CA 1
ATOM 855 C C . ALA A 1 108 ? -12.589 -1.642 25.749 1.00 95.56 108 ALA A C 1
ATOM 857 O O . ALA A 1 108 ? -12.898 -1.676 26.940 1.00 95.56 108 ALA A O 1
ATOM 858 N N . LEU A 1 109 ? -13.234 -2.363 24.825 1.00 93.81 109 LEU A N 1
ATOM 859 C CA . LEU A 1 109 ? -14.349 -3.258 25.155 1.00 93.81 109 LEU A CA 1
ATOM 860 C C . LEU A 1 109 ? -13.908 -4.423 26.050 1.00 93.81 109 LEU A C 1
ATOM 862 O O . LEU A 1 109 ? -14.626 -4.767 26.989 1.00 93.81 109 LEU A O 1
ATOM 866 N N . GLY A 1 110 ? -12.712 -4.973 25.814 1.00 91.44 110 GLY A N 1
ATOM 867 C CA . GLY A 1 110 ? -12.105 -5.980 26.688 1.00 91.44 110 GLY A CA 1
ATOM 868 C C . GLY A 1 110 ? -11.971 -5.489 28.132 1.00 91.44 110 GLY A C 1
ATOM 869 O O . GLY A 1 110 ? -12.461 -6.147 29.048 1.00 91.44 110 GLY A O 1
ATOM 870 N N . LYS A 1 111 ? -11.423 -4.282 28.324 1.00 93.94 111 LYS A N 1
ATOM 871 C CA . LYS A 1 111 ? -11.278 -3.663 29.653 1.00 93.94 111 LYS A CA 1
ATOM 872 C C . LYS A 1 111 ? -12.613 -3.401 30.348 1.00 93.94 111 LYS A C 1
ATOM 874 O O . LYS A 1 111 ? -12.751 -3.690 31.531 1.00 93.94 111 LYS A O 1
ATOM 879 N N . ILE A 1 112 ? -13.614 -2.889 29.627 1.00 93.00 112 ILE A N 1
ATOM 880 C CA . ILE A 1 112 ? -14.957 -2.660 30.195 1.00 93.00 112 ILE A CA 1
ATOM 881 C C . ILE A 1 112 ? -15.559 -3.980 30.694 1.00 93.00 112 ILE A C 1
ATOM 883 O O . ILE A 1 112 ? -16.165 -4.029 31.764 1.00 93.00 112 ILE A O 1
ATOM 887 N N . ARG A 1 113 ? -15.374 -5.064 29.935 1.00 90.12 113 ARG A N 1
ATOM 888 C CA . ARG A 1 113 ? -15.862 -6.392 30.314 1.00 90.12 113 ARG A CA 1
ATOM 889 C C . ARG A 1 113 ? -15.160 -6.929 31.560 1.00 90.12 113 ARG A C 1
ATOM 891 O O . ARG A 1 113 ? -15.819 -7.541 32.395 1.00 90.12 113 ARG A O 1
ATOM 898 N N . GLU A 1 114 ? -13.852 -6.722 31.672 1.00 90.94 114 GLU A N 1
ATOM 899 C CA . GLU A 1 114 ? -13.065 -7.114 32.847 1.00 90.94 114 GLU A CA 1
ATOM 900 C C . GLU A 1 114 ? -13.540 -6.387 34.106 1.00 90.94 114 GLU A C 1
ATOM 902 O O . GLU A 1 114 ? -13.863 -7.048 35.092 1.00 90.94 114 GLU A O 1
ATOM 907 N N . ILE A 1 115 ? -13.703 -5.061 34.032 1.00 92.69 115 ILE A N 1
ATOM 908 C CA . ILE A 1 115 ? -14.215 -4.245 35.143 1.00 92.69 115 ILE A CA 1
ATOM 909 C C . ILE A 1 115 ? -15.610 -4.725 35.564 1.00 92.69 115 ILE A C 1
ATOM 911 O O . ILE A 1 115 ? -15.840 -5.015 36.735 1.00 92.69 115 ILE A O 1
ATOM 915 N N . GLY A 1 116 ? -16.532 -4.905 34.611 1.00 89.44 116 GLY A N 1
ATOM 916 C CA . GLY A 1 116 ? -17.883 -5.380 34.924 1.00 89.44 116 GLY A CA 1
ATOM 917 C C . GLY A 1 116 ? -17.919 -6.801 35.508 1.00 89.44 116 GLY A C 1
ATOM 918 O O . GLY A 1 116 ? -18.796 -7.127 36.310 1.00 89.44 116 GLY A O 1
ATOM 919 N N . ALA A 1 117 ? -16.968 -7.664 35.138 1.00 89.00 117 ALA A N 1
ATOM 920 C CA . ALA A 1 117 ? -16.837 -8.994 35.728 1.00 89.00 117 ALA A CA 1
ATOM 921 C C . ALA A 1 117 ? -16.307 -8.932 37.170 1.00 89.00 117 ALA A C 1
ATOM 923 O O . ALA A 1 117 ? -16.769 -9.691 38.023 1.00 89.00 117 ALA A O 1
ATOM 924 N N . GLU A 1 118 ? -15.367 -8.030 37.450 1.00 91.94 118 GLU A N 1
ATOM 925 C CA . GLU A 1 118 ? -14.829 -7.798 38.789 1.00 91.94 118 GLU A CA 1
ATOM 926 C C . GLU A 1 118 ? -15.883 -7.206 39.733 1.00 91.94 118 GLU A C 1
ATOM 928 O O . GLU A 1 118 ? -16.093 -7.734 40.826 1.00 91.94 118 GLU A O 1
ATOM 933 N N . GLU A 1 119 ? -16.640 -6.203 39.283 1.00 91.12 119 GLU A N 1
ATOM 934 C CA . GLU A 1 119 ? -17.760 -5.632 40.040 1.00 91.12 119 GLU A CA 1
ATOM 935 C C . GLU A 1 119 ? -18.806 -6.691 40.401 1.00 91.12 119 GLU A C 1
ATOM 937 O O . GLU A 1 119 ? -19.266 -6.755 41.545 1.00 91.12 119 GLU A O 1
ATOM 942 N N . LYS A 1 120 ? -19.148 -7.572 39.451 1.00 89.19 120 LYS A N 1
ATOM 943 C CA . LYS A 1 120 ? -20.094 -8.665 39.694 1.00 89.19 120 LYS A CA 1
ATOM 944 C C . LYS A 1 120 ? -19.574 -9.642 40.753 1.00 89.19 120 LYS A C 1
ATOM 946 O O . LYS A 1 120 ? -20.334 -10.019 41.642 1.00 89.19 120 LYS A O 1
ATOM 951 N N . ARG A 1 121 ? -18.286 -10.004 40.704 1.00 91.50 121 ARG A N 1
ATOM 952 C CA . ARG A 1 121 ? -17.648 -10.863 41.719 1.00 91.50 121 ARG A CA 1
ATOM 953 C C . ARG A 1 121 ? -17.671 -10.217 43.103 1.00 91.50 121 ARG A C 1
ATOM 955 O O . ARG A 1 121 ? -18.025 -10.878 44.075 1.00 91.50 121 ARG A O 1
ATOM 962 N N . LEU A 1 122 ? -17.336 -8.928 43.195 1.00 92.06 122 LEU A N 1
ATOM 963 C CA . LEU A 1 122 ? -17.367 -8.182 44.457 1.00 92.06 122 LEU A CA 1
ATOM 964 C C . LEU A 1 122 ? -18.787 -8.093 45.027 1.00 92.06 122 LEU A C 1
ATOM 966 O O . LEU A 1 122 ? -18.982 -8.251 46.232 1.00 92.06 122 LEU A O 1
ATOM 970 N N . TYR A 1 123 ? -19.786 -7.873 44.172 1.00 91.06 123 TYR A N 1
ATOM 971 C CA . TYR A 1 123 ? -21.189 -7.859 44.578 1.00 91.06 123 TYR A CA 1
ATOM 972 C C . TYR A 1 123 ? -21.654 -9.227 45.099 1.00 91.06 123 TYR A C 1
ATOM 974 O O . TYR A 1 123 ? -22.263 -9.304 46.166 1.00 91.06 123 TYR A O 1
ATOM 982 N N . GLU A 1 124 ? -21.337 -10.312 44.388 1.00 91.12 124 GLU A N 1
ATOM 983 C CA . GLU A 1 124 ? -21.672 -11.680 44.806 1.00 91.12 124 GLU A CA 1
ATOM 984 C C . GLU A 1 124 ? -21.003 -12.047 46.140 1.00 91.12 124 GLU A C 1
ATOM 986 O O . GLU A 1 124 ? -21.670 -12.584 47.026 1.00 91.12 124 GLU A O 1
ATOM 991 N N . ALA A 1 125 ? -19.733 -11.674 46.332 1.00 89.56 125 ALA A N 1
ATOM 992 C CA . ALA A 1 125 ? -19.015 -11.871 47.591 1.00 89.56 125 ALA A CA 1
ATOM 993 C C . ALA A 1 125 ? -19.672 -11.121 48.765 1.00 89.56 125 ALA A C 1
ATOM 995 O O . ALA A 1 125 ? -19.900 -11.708 49.824 1.00 89.56 125 ALA A O 1
ATOM 996 N N . ARG A 1 126 ? -20.056 -9.849 48.568 1.00 89.12 126 ARG A N 1
ATOM 997 C CA . ARG A 1 126 ? -20.779 -9.064 49.588 1.00 89.12 126 ARG A CA 1
ATOM 998 C C . ARG A 1 126 ? -22.148 -9.657 49.909 1.00 89.12 126 ARG A C 1
ATOM 1000 O O . ARG A 1 126 ? -22.545 -9.686 51.071 1.00 89.12 126 ARG A O 1
ATOM 1007 N N . ARG A 1 127 ? -22.874 -10.145 48.896 1.00 89.56 127 ARG A N 1
ATOM 1008 C CA . ARG A 1 127 ? -24.184 -10.782 49.088 1.00 89.56 127 ARG A CA 1
ATOM 1009 C C . ARG A 1 127 ? -24.073 -12.037 49.955 1.00 89.56 127 ARG A C 1
ATOM 1011 O O . ARG A 1 127 ? -24.896 -12.221 50.845 1.00 89.56 127 ARG A O 1
ATOM 1018 N N . LEU A 1 128 ? -23.060 -12.869 49.714 1.00 85.69 128 LEU A N 1
ATOM 1019 C CA . LEU A 1 128 ? -22.813 -14.090 50.489 1.00 85.69 128 LEU A CA 1
ATOM 1020 C C . LEU A 1 128 ? -22.428 -13.780 51.945 1.00 85.69 128 LEU A C 1
ATOM 1022 O O . LEU A 1 128 ? -22.973 -14.395 52.857 1.00 85.69 128 LEU A O 1
ATOM 1026 N N . GLN A 1 129 ? -21.574 -12.779 52.182 1.00 82.94 129 GLN A N 1
ATOM 1027 C CA . GLN A 1 129 ? -21.231 -12.337 53.543 1.00 82.94 129 GLN A CA 1
ATOM 1028 C C . GLN A 1 129 ? -22.440 -11.774 54.308 1.00 82.94 129 GLN A C 1
ATOM 1030 O O . GLN A 1 129 ? -22.620 -12.072 55.486 1.00 82.94 129 GLN A O 1
ATOM 1035 N N . GLY A 1 130 ? -23.308 -11.007 53.639 1.00 79.44 130 GLY A N 1
ATOM 1036 C CA . GLY A 1 130 ? -24.533 -10.480 54.249 1.00 79.44 130 GLY A CA 1
ATOM 1037 C C . GLY A 1 130 ? -25.589 -11.547 54.571 1.00 79.44 130 GLY A C 1
ATOM 1038 O O . GLY A 1 130 ? -26.401 -11.342 55.470 1.00 79.44 130 GLY A O 1
ATOM 1039 N N . GLN A 1 131 ? -25.588 -12.680 53.861 1.00 72.00 131 GLN A N 1
ATOM 1040 C CA . GLN A 1 131 ? -26.448 -13.828 54.169 1.00 72.00 131 GLN A CA 1
ATOM 1041 C C . GLN A 1 131 ? -25.901 -14.658 55.339 1.00 72.00 131 GLN A C 1
ATOM 1043 O O . GLN A 1 131 ? -26.684 -15.065 56.191 1.00 72.00 131 GLN A O 1
ATOM 1048 N N . ALA A 1 132 ? -24.580 -14.839 55.431 1.00 67.06 132 ALA A N 1
ATOM 1049 C CA . ALA A 1 132 ? -23.946 -15.528 56.557 1.00 67.06 132 ALA A CA 1
ATOM 1050 C C . ALA A 1 132 ? -24.167 -14.791 57.893 1.00 67.06 132 ALA A C 1
ATOM 1052 O O . ALA A 1 132 ? -24.564 -15.408 58.873 1.00 67.06 132 ALA A O 1
ATOM 1053 N N . GLY A 1 133 ? -24.033 -13.459 57.913 1.00 62.00 133 GLY A N 1
ATOM 1054 C CA . GLY A 1 133 ? -24.236 -12.660 59.131 1.00 62.00 133 GLY A CA 1
ATOM 1055 C C . GLY A 1 133 ? -25.688 -12.553 59.625 1.00 62.00 133 GLY A C 1
ATOM 1056 O O . GLY A 1 133 ? -25.909 -12.085 60.736 1.00 62.00 133 GLY A O 1
ATOM 1057 N N . ARG A 1 134 ? -26.689 -12.963 58.828 1.00 58.88 134 ARG A N 1
ATOM 1058 C CA . ARG A 1 134 ? -28.095 -13.053 59.276 1.00 58.88 134 ARG A CA 1
ATOM 1059 C C . ARG A 1 134 ? -28.463 -14.425 59.842 1.00 58.88 134 ARG A C 1
ATOM 1061 O O . ARG A 1 134 ? -29.434 -14.495 60.578 1.00 58.88 134 ARG A O 1
ATOM 1068 N N . GLY A 1 135 ? -27.717 -15.479 59.508 1.00 56.69 135 GLY A N 1
ATOM 1069 C CA . GLY A 1 135 ? -27.967 -16.835 60.010 1.00 56.69 135 GLY A CA 1
ATOM 1070 C C . GLY A 1 135 ? -27.387 -17.116 61.400 1.00 56.69 135 GLY A C 1
ATOM 1071 O O . GLY A 1 135 ? -27.766 -18.102 62.010 1.00 56.69 135 GLY A O 1
ATOM 1072 N N . GLU A 1 136 ? -26.489 -16.266 61.908 1.00 53.34 136 GLU A N 1
ATOM 1073 C CA . GLU A 1 136 ? -25.905 -16.390 63.259 1.00 53.34 136 GLU A CA 1
ATOM 1074 C C . GLU A 1 136 ? -26.678 -15.598 64.335 1.00 53.34 136 GLU A C 1
ATOM 1076 O O . GLU A 1 136 ? -26.289 -15.601 65.501 1.00 53.34 136 GLU A O 1
ATOM 1081 N N . ALA A 1 137 ? -27.751 -14.896 63.954 1.00 54.22 137 ALA A N 1
ATOM 1082 C CA . ALA A 1 137 ? -28.563 -14.067 64.852 1.00 54.22 137 ALA A CA 1
ATOM 1083 C C . ALA A 1 137 ? -29.927 -14.691 65.226 1.00 54.22 137 ALA A C 1
ATOM 1085 O O . ALA A 1 137 ? -30.725 -14.022 65.885 1.00 54.22 137 ALA A O 1
ATOM 1086 N N . GLU A 1 138 ? -30.190 -15.935 64.815 1.00 47.66 138 GLU A N 1
ATOM 1087 C CA . GLU A 1 138 ? -31.344 -16.762 65.223 1.00 47.66 138 GLU A CA 1
ATOM 1088 C C . GLU A 1 138 ? -30.884 -17.913 66.125 1.00 47.66 138 GLU A C 1
ATOM 1090 O O . GLU A 1 138 ? -31.607 -18.202 67.106 1.00 47.66 138 GLU A O 1
#